Protein AF-A0A417FPA6-F1 (afdb_monomer_lite)

Secondary structure (DSSP, 8-state):
-PPPPEEEETTEEEE-SSSEEEEETTT---EEEETTEEEE--S-----HHHHTTTTHHHHHHHHHHHHHHHHHHHHHHHHHHHHHHHHHHHHHHT-

Sequence (96 aa):
MQEAQVTRDGNILTIGKDIQLIVNLDNQQNYVKYDSRKVPYQREIVFGKDLLEGKRQNVFRT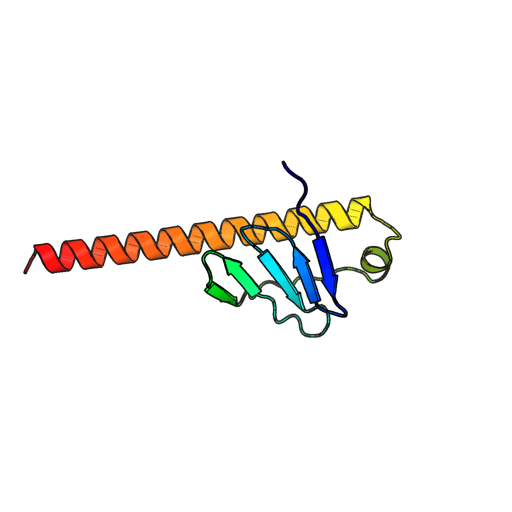AINYYYEQACRFVEGLQIAENYRKTINTTAREIK

pLDDT: mean 89.81, std 11.32, range [49.97, 97.88]

Foldseek 3Di:
DPQWDWDDDPQWIWTHDQWTWIARAPPRQIWIDHP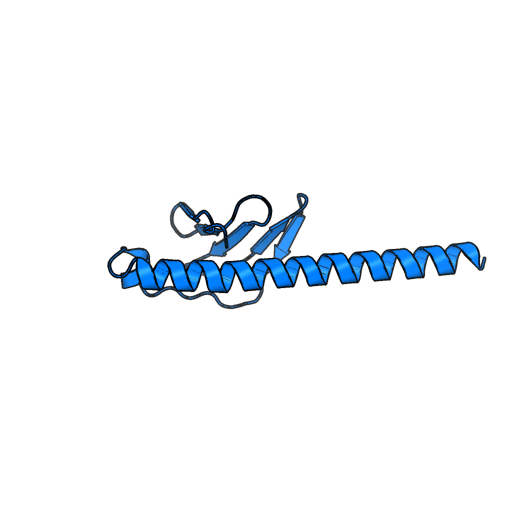NDIGTDNDGQYDDPCLVVVVCVVVVSVSSVVVVVVSVVVVVVVVVVVVVVVVVVVVVVVVD

Radius of gyration: 16.85 Å; chains: 1; bounding box: 40×25×55 Å

Structure (mmCIF, N/CA/C/O backbone):
data_AF-A0A417FPA6-F1
#
_entry.id   AF-A0A417FPA6-F1
#
loop_
_atom_site.group_PDB
_atom_site.id
_atom_site.type_symbol
_atom_site.label_atom_id
_atom_site.label_alt_id
_atom_site.label_comp_id
_atom_site.label_asym_id
_atom_site.label_entity_id
_atom_site.label_seq_id
_atom_site.pdbx_PDB_ins_code
_atom_site.Cartn_x
_atom_site.Cartn_y
_atom_site.Cartn_z
_atom_site.occupancy
_atom_site.B_iso_or_equiv
_atom_site.auth_seq_id
_atom_site.auth_comp_id
_atom_site.auth_asym_id
_atom_site.auth_atom_id
_atom_site.pdbx_PDB_model_num
ATOM 1 N N . MET A 1 1 ? 10.481 13.123 6.873 1.00 50.12 1 MET A N 1
ATOM 2 C CA . MET A 1 1 ? 9.655 12.282 5.980 1.00 50.12 1 MET A CA 1
ATOM 3 C C . MET A 1 1 ? 8.269 12.893 5.918 1.00 50.12 1 MET A C 1
ATOM 5 O O . MET A 1 1 ? 7.732 13.183 6.980 1.00 50.12 1 MET A O 1
ATOM 9 N N . GLN A 1 2 ? 7.733 13.161 4.723 1.00 55.91 2 GLN A N 1
ATOM 10 C CA . GLN A 1 2 ? 6.325 13.552 4.597 1.00 55.91 2 GLN A CA 1
ATOM 11 C C . GLN A 1 2 ? 5.444 12.374 5.018 1.00 55.91 2 GLN A C 1
ATOM 13 O O . GLN A 1 2 ? 5.779 11.220 4.759 1.00 55.91 2 GLN A O 1
ATOM 18 N N . GLU A 1 3 ? 4.355 12.673 5.713 1.00 69.44 3 GLU A N 1
ATOM 19 C CA . GLU A 1 3 ? 3.402 11.670 6.176 1.00 69.44 3 GLU A CA 1
ATOM 20 C C . GLU A 1 3 ? 2.695 11.036 4.976 1.00 69.44 3 GLU A C 1
ATOM 22 O O . GLU A 1 3 ? 2.183 11.746 4.107 1.00 69.44 3 GLU A O 1
ATOM 27 N N . ALA A 1 4 ? 2.662 9.703 4.920 1.00 81.94 4 ALA A N 1
ATOM 28 C CA . ALA A 1 4 ? 1.914 9.015 3.881 1.00 81.94 4 ALA A CA 1
ATOM 29 C C . ALA A 1 4 ? 0.413 9.279 4.081 1.00 81.94 4 ALA A C 1
ATOM 31 O O . ALA A 1 4 ? -0.142 9.008 5.147 1.00 81.94 4 ALA A O 1
ATOM 32 N N . GLN A 1 5 ? -0.245 9.816 3.054 1.00 91.44 5 GLN A N 1
ATOM 33 C CA . GLN A 1 5 ? -1.696 9.997 3.060 1.00 91.44 5 GLN A CA 1
ATOM 34 C C . GLN A 1 5 ? -2.376 8.629 3.059 1.00 91.44 5 GLN A C 1
ATOM 36 O O . GLN A 1 5 ? -1.947 7.734 2.335 1.00 91.44 5 GLN A O 1
ATOM 41 N N . VAL A 1 6 ? -3.435 8.466 3.850 1.00 94.06 6 VAL A N 1
ATOM 42 C CA . VAL A 1 6 ? -4.181 7.208 3.940 1.00 94.06 6 VAL A CA 1
ATOM 43 C C . VAL A 1 6 ? -5.654 7.475 3.716 1.00 94.06 6 VAL A C 1
ATOM 45 O O . VAL A 1 6 ? -6.233 8.364 4.335 1.00 94.06 6 VAL A O 1
ATOM 48 N N . THR A 1 7 ? -6.266 6.664 2.864 1.00 95.38 7 THR A N 1
ATOM 49 C CA . THR A 1 7 ? -7.716 6.627 2.673 1.00 95.38 7 THR A CA 1
ATOM 50 C C . THR A 1 7 ? -8.210 5.198 2.823 1.00 95.38 7 THR A C 1
ATOM 52 O O . THR A 1 7 ? -7.495 4.245 2.502 1.00 95.38 7 THR A O 1
ATOM 55 N N . ARG A 1 8 ? -9.426 5.044 3.346 1.00 93.88 8 ARG A N 1
ATOM 56 C CA . ARG A 1 8 ? -10.073 3.747 3.527 1.00 93.88 8 ARG A CA 1
ATOM 57 C C . ARG A 1 8 ? -11.430 3.762 2.843 1.00 93.88 8 ARG A C 1
ATOM 59 O O . ARG A 1 8 ? -12.242 4.632 3.140 1.00 93.88 8 ARG A O 1
ATOM 66 N N . ASP A 1 9 ? -11.661 2.775 1.990 1.00 94.44 9 ASP A N 1
ATOM 67 C CA . ASP A 1 9 ? -12.948 2.494 1.360 1.00 94.44 9 ASP A CA 1
ATOM 68 C C . ASP A 1 9 ? -13.311 1.032 1.639 1.00 94.44 9 ASP A C 1
ATOM 70 O O . ASP A 1 9 ? -12.704 0.103 1.098 1.00 94.44 9 ASP A O 1
ATOM 74 N N . GLY A 1 10 ? -14.220 0.821 2.595 1.00 93.56 10 GLY A N 1
ATOM 75 C CA . GLY A 1 10 ? -14.542 -0.506 3.119 1.00 93.56 10 GLY A CA 1
ATOM 76 C C . GLY A 1 10 ? -13.298 -1.258 3.613 1.00 93.56 10 GLY A C 1
ATOM 77 O O . GLY A 1 10 ? -12.670 -0.875 4.611 1.00 93.56 10 GLY A O 1
ATOM 78 N N . ASN A 1 11 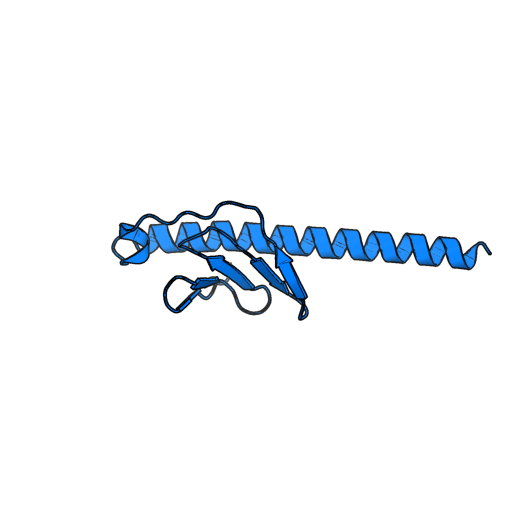? -12.951 -2.331 2.900 1.00 95.06 11 ASN A N 1
ATOM 79 C CA . ASN A 1 11 ? -11.823 -3.219 3.207 1.00 95.06 11 ASN A CA 1
ATOM 80 C C . ASN A 1 11 ? -10.567 -2.909 2.384 1.00 95.06 11 ASN A C 1
ATOM 82 O O . ASN A 1 11 ? -9.563 -3.608 2.504 1.00 95.06 11 ASN A O 1
ATOM 86 N N . ILE A 1 12 ? -10.597 -1.847 1.578 1.00 97.00 12 ILE A N 1
ATOM 87 C CA . ILE A 1 12 ? -9.439 -1.366 0.835 1.00 97.00 12 ILE A CA 1
ATOM 88 C C . ILE A 1 12 ? -8.826 -0.174 1.562 1.00 97.00 12 ILE A C 1
ATOM 90 O O . ILE A 1 12 ? -9.481 0.840 1.811 1.00 97.00 12 ILE A O 1
ATOM 94 N N . LEU A 1 13 ? -7.539 -0.290 1.874 1.00 96.50 13 LEU A N 1
ATOM 95 C CA . LEU A 1 13 ? -6.728 0.794 2.409 1.00 96.50 13 LEU A CA 1
ATOM 96 C C . LEU A 1 13 ? -5.762 1.266 1.320 1.00 96.50 13 LEU A C 1
ATOM 98 O O . LEU A 1 13 ? -4.963 0.478 0.821 1.00 96.50 13 LEU A O 1
ATOM 102 N N . THR A 1 14 ? -5.829 2.542 0.950 1.00 97.31 14 THR A N 1
ATOM 103 C CA . THR A 1 14 ? -4.910 3.149 -0.023 1.00 97.31 14 THR A CA 1
ATOM 104 C C . THR A 1 14 ? -3.960 4.091 0.699 1.00 97.31 14 THR A C 1
ATOM 106 O O . THR A 1 14 ? -4.403 5.011 1.387 1.00 97.31 14 THR A O 1
ATOM 109 N N . ILE A 1 15 ? -2.659 3.855 0.538 1.00 96.75 15 ILE A N 1
ATOM 110 C CA . ILE A 1 15 ? -1.580 4.561 1.229 1.00 96.75 15 ILE A CA 1
ATOM 111 C C . ILE A 1 15 ? -0.662 5.218 0.193 1.00 96.75 15 ILE A C 1
ATOM 113 O O . ILE A 1 15 ? -0.105 4.530 -0.660 1.00 96.75 15 ILE A O 1
ATOM 117 N N . GLY A 1 16 ? -0.472 6.533 0.291 1.00 95.31 16 GLY A N 1
ATOM 118 C CA . GLY A 1 16 ? 0.343 7.333 -0.624 1.00 95.31 16 GLY A CA 1
ATOM 119 C C . GLY A 1 16 ? -0.446 8.006 -1.751 1.00 95.31 16 GLY A C 1
ATOM 120 O O . GLY A 1 16 ? -1.654 7.810 -1.907 1.00 95.31 16 GLY A O 1
ATOM 121 N N . LYS A 1 17 ? 0.257 8.842 -2.526 1.00 91.50 17 LYS A N 1
ATOM 122 C CA . LYS A 1 17 ? -0.316 9.651 -3.615 1.00 91.50 17 LYS A CA 1
ATOM 123 C C . LYS A 1 17 ? 0.246 9.254 -4.980 1.00 91.50 17 LYS A C 1
ATOM 125 O O . LYS A 1 17 ? -0.509 8.751 -5.805 1.00 91.50 17 LYS A O 1
ATOM 130 N N . ASP A 1 18 ? 1.543 9.469 -5.201 1.00 92.31 18 ASP A N 1
ATOM 131 C CA . ASP A 1 18 ? 2.188 9.206 -6.497 1.00 92.31 18 ASP A CA 1
ATOM 132 C C . ASP A 1 18 ? 2.451 7.708 -6.686 1.00 92.31 18 ASP A C 1
ATOM 134 O O . ASP A 1 18 ? 2.035 7.101 -7.673 1.00 92.31 18 ASP A O 1
ATOM 138 N N . ILE A 1 19 ? 3.074 7.101 -5.675 1.00 95.00 19 ILE A N 1
ATOM 139 C CA . ILE A 1 19 ? 3.052 5.658 -5.457 1.00 95.00 19 ILE A CA 1
ATOM 140 C C . ILE A 1 19 ? 1.895 5.386 -4.503 1.00 95.00 19 ILE A C 1
ATOM 142 O O . ILE A 1 19 ? 1.768 6.043 -3.469 1.00 95.00 19 ILE A O 1
ATOM 146 N N . GLN A 1 20 ? 1.042 4.426 -4.849 1.00 97.44 20 GLN A N 1
ATOM 147 C CA . GLN A 1 20 ? -0.072 4.017 -4.001 1.00 97.44 20 GLN A CA 1
ATOM 148 C C . GLN A 1 20 ? 0.074 2.548 -3.632 1.00 97.44 20 GLN A C 1
ATOM 150 O O . GLN A 1 20 ? 0.023 1.674 -4.497 1.00 97.44 20 GLN A O 1
ATOM 155 N N . LEU A 1 21 ? 0.219 2.272 -2.342 1.00 97.81 21 LEU A N 1
ATOM 156 C CA . LEU A 1 21 ? 0.081 0.936 -1.786 1.00 97.81 21 LEU A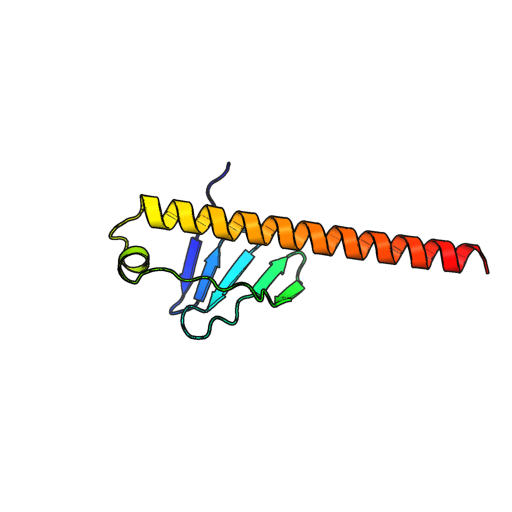 CA 1
ATOM 157 C C . LEU A 1 21 ? -1.403 0.684 -1.495 1.00 97.81 21 LEU A C 1
ATOM 159 O O . LEU A 1 21 ? -2.014 1.381 -0.689 1.00 97.81 21 LEU A O 1
ATOM 163 N N . ILE A 1 22 ? -1.975 -0.302 -2.176 1.00 97.69 22 ILE A N 1
ATOM 164 C CA . ILE A 1 22 ? -3.375 -0.708 -2.073 1.00 97.69 22 ILE A CA 1
ATOM 165 C C . ILE A 1 22 ? -3.413 -2.023 -1.300 1.00 97.69 22 ILE A C 1
ATOM 167 O O . ILE A 1 22 ? -2.933 -3.045 -1.791 1.00 97.69 22 ILE A O 1
ATOM 171 N N . VAL A 1 23 ? -3.984 -1.996 -0.101 1.00 97.62 23 VAL A N 1
ATOM 172 C CA . VAL A 1 23 ? -4.062 -3.143 0.808 1.00 97.62 23 VAL A CA 1
ATOM 173 C C . VAL A 1 23 ? -5.495 -3.644 0.858 1.00 97.62 23 VAL A C 1
ATOM 175 O O . VAL A 1 23 ? -6.400 -2.871 1.174 1.00 97.62 23 VAL A O 1
ATOM 178 N N . ASN A 1 24 ? -5.701 -4.927 0.567 1.00 96.38 24 ASN A N 1
ATOM 179 C CA . ASN A 1 24 ? -6.987 -5.575 0.786 1.00 96.38 24 ASN A CA 1
ATOM 180 C C . ASN A 1 24 ? -6.969 -6.253 2.158 1.00 96.38 24 ASN A C 1
ATOM 182 O O . ASN A 1 24 ? -6.299 -7.267 2.354 1.00 96.38 24 ASN A O 1
ATOM 186 N N . LEU A 1 25 ? -7.703 -5.675 3.106 1.00 94.75 25 LEU A N 1
ATOM 187 C CA . LEU A 1 25 ? -7.727 -6.116 4.497 1.00 94.75 25 LEU A CA 1
ATOM 188 C C . LEU A 1 25 ? -8.393 -7.492 4.680 1.00 94.75 25 LEU A C 1
ATOM 190 O O . LEU A 1 25 ? -8.114 -8.143 5.683 1.00 94.75 25 LEU A O 1
ATOM 194 N N . ASP A 1 26 ? -9.208 -7.951 3.723 1.00 93.75 26 ASP A N 1
ATOM 195 C CA . ASP A 1 26 ? -9.925 -9.230 3.817 1.00 93.75 26 ASP A CA 1
ATOM 196 C C . ASP A 1 26 ? -9.092 -10.405 3.310 1.00 93.75 26 ASP A C 1
ATOM 198 O O . ASP A 1 26 ? -9.034 -11.455 3.946 1.00 93.75 26 ASP A O 1
ATOM 202 N N . ASN A 1 27 ? -8.485 -10.250 2.130 1.00 94.38 27 ASN A N 1
ATOM 203 C CA . ASN A 1 27 ? -7.886 -11.366 1.395 1.00 94.38 27 ASN A CA 1
ATOM 204 C C . ASN A 1 27 ? -6.389 -11.196 1.105 1.00 94.38 27 ASN A C 1
ATOM 206 O O . ASN A 1 27 ? -5.802 -12.061 0.457 1.00 94.38 27 ASN A O 1
ATOM 210 N N . GLN A 1 28 ? -5.783 -10.088 1.549 1.00 94.06 28 GLN A N 1
ATOM 211 C CA . GLN A 1 28 ? -4.358 -9.784 1.383 1.00 94.06 28 GLN A CA 1
ATOM 212 C C . GLN A 1 28 ? -3.877 -9.738 -0.079 1.00 94.06 28 GLN A C 1
ATOM 214 O O . GLN A 1 28 ? -2.676 -9.782 -0.351 1.00 94.06 28 GLN A O 1
ATOM 219 N N . GLN A 1 29 ? -4.789 -9.594 -1.048 1.00 96.44 29 GLN A N 1
ATOM 220 C CA . GLN A 1 29 ? -4.445 -9.297 -2.439 1.00 96.44 29 GLN A CA 1
ATOM 221 C C . GLN A 1 29 ? -4.032 -7.830 -2.557 1.00 96.44 29 GLN A C 1
ATOM 223 O O . GLN A 1 29 ? -4.804 -6.960 -2.970 1.00 96.44 29 GLN A O 1
ATOM 228 N N . ASN A 1 30 ? -2.797 -7.564 -2.147 1.00 97.81 30 ASN A N 1
ATOM 229 C CA . ASN A 1 30 ? -2.221 -6.233 -2.107 1.00 97.81 30 ASN A CA 1
ATOM 230 C C . ASN A 1 30 ? -1.605 -5.879 -3.467 1.00 97.81 30 ASN A C 1
ATOM 232 O O . ASN A 1 30 ? -1.128 -6.738 -4.216 1.00 97.81 30 ASN A O 1
ATOM 236 N N . TYR A 1 31 ? -1.599 -4.591 -3.794 1.00 97.88 31 TYR A N 1
ATOM 237 C CA . TYR A 1 31 ? -1.038 -4.071 -5.036 1.00 97.88 31 TYR A CA 1
ATOM 238 C C . TYR A 1 31 ? -0.259 -2.792 -4.778 1.00 97.88 31 TYR A C 1
ATOM 240 O O . TYR A 1 31 ? -0.582 -2.031 -3.870 1.00 97.88 31 TYR A O 1
ATOM 248 N N . VAL A 1 32 ? 0.710 -2.507 -5.641 1.00 97.69 32 VAL A N 1
ATOM 249 C CA . VAL A 1 32 ? 1.286 -1.168 -5.753 1.00 97.69 32 VAL A CA 1
ATOM 250 C C . VAL A 1 32 ? 0.897 -0.575 -7.098 1.00 97.69 32 VAL A C 1
ATOM 252 O O . VAL A 1 32 ? 0.961 -1.244 -8.133 1.00 97.69 32 VAL A O 1
ATOM 255 N N . LYS A 1 33 ? 0.463 0.682 -7.081 1.00 97.31 33 LYS A N 1
ATOM 256 C CA . LYS A 1 33 ? 0.176 1.472 -8.271 1.00 97.31 33 LYS A CA 1
ATOM 257 C C . LYS A 1 33 ? 1.216 2.578 -8.410 1.00 97.31 33 LYS A C 1
ATOM 259 O O . LYS A 1 33 ? 1.456 3.311 -7.457 1.00 97.31 33 LYS A O 1
ATOM 264 N N . TYR A 1 34 ? 1.821 2.677 -9.587 1.00 95.38 34 TYR A N 1
ATOM 265 C CA . TYR A 1 34 ? 2.802 3.701 -9.961 1.00 95.38 34 TYR A CA 1
ATOM 266 C C . TYR A 1 34 ? 2.800 3.843 -11.490 1.00 95.38 34 TYR A C 1
ATOM 268 O O . TYR A 1 34 ? 2.533 2.861 -12.178 1.00 95.38 34 TYR A O 1
ATOM 276 N N . ASP A 1 35 ? 3.046 5.034 -12.042 1.00 91.19 35 ASP A N 1
ATOM 277 C CA . ASP A 1 35 ? 3.148 5.276 -13.497 1.00 91.19 35 ASP A CA 1
ATOM 278 C C . ASP A 1 35 ? 2.027 4.628 -14.345 1.00 91.19 35 ASP A C 1
ATOM 280 O O . ASP A 1 35 ? 2.271 4.020 -15.387 1.00 91.19 35 ASP A O 1
ATOM 284 N N . SER A 1 36 ? 0.773 4.719 -13.883 1.00 90.25 36 SER A N 1
ATOM 285 C CA . SER A 1 36 ? -0.416 4.073 -14.489 1.00 90.25 36 SER A CA 1
ATOM 286 C C . SER A 1 36 ? -0.410 2.537 -14.518 1.00 90.25 36 SER A C 1
ATOM 288 O O . SER A 1 36 ? -1.313 1.920 -15.082 1.00 90.25 36 SER A O 1
ATOM 290 N N . ARG A 1 37 ? 0.562 1.894 -13.875 1.00 93.75 37 ARG A N 1
ATOM 291 C CA . ARG A 1 37 ? 0.649 0.443 -13.710 1.00 93.75 37 ARG A CA 1
ATOM 292 C C . ARG A 1 37 ? 0.088 0.030 -12.365 1.00 93.75 37 ARG A C 1
ATOM 294 O O . ARG A 1 37 ? 0.179 0.771 -11.393 1.00 93.75 37 ARG A O 1
ATOM 301 N N . LYS A 1 38 ? -0.452 -1.184 -12.307 1.00 96.50 38 LYS A N 1
ATOM 302 C CA . LYS A 1 38 ? -0.859 -1.856 -11.072 1.00 96.50 38 LYS A CA 1
ATOM 303 C C . LYS A 1 38 ? -0.160 -3.205 -11.030 1.00 96.50 38 LYS A C 1
ATOM 305 O O . LYS A 1 38 ? -0.398 -4.042 -11.896 1.00 96.50 38 LYS A O 1
ATOM 310 N N . VAL A 1 39 ? 0.704 -3.399 -10.044 1.00 97.00 39 VAL A N 1
ATOM 311 C CA . VAL A 1 39 ? 1.495 -4.622 -9.886 1.00 97.00 39 VAL A CA 1
ATOM 312 C C . VAL A 1 39 ? 1.111 -5.333 -8.590 1.00 97.00 39 VAL A C 1
ATOM 314 O O . VAL A 1 39 ? 0.857 -4.656 -7.590 1.00 97.00 39 VAL A O 1
ATOM 317 N N . PRO A 1 40 ? 1.031 -6.674 -8.575 1.00 97.19 40 PRO A N 1
ATOM 318 C CA . PRO A 1 40 ? 0.828 -7.422 -7.340 1.00 97.19 40 PRO A CA 1
ATOM 319 C C . PRO A 1 40 ? 1.944 -7.142 -6.332 1.00 97.19 40 PRO A C 1
ATOM 321 O O . PRO A 1 40 ? 3.122 -7.112 -6.691 1.00 97.19 40 PRO A O 1
ATOM 324 N N . TYR A 1 41 ? 1.572 -6.976 -5.068 1.00 97.19 41 TYR A N 1
ATOM 325 C CA . TYR A 1 41 ? 2.495 -6.793 -3.958 1.00 97.19 41 TYR A CA 1
ATOM 326 C C . TYR A 1 41 ? 2.313 -7.942 -2.975 1.00 97.19 41 TYR A C 1
ATOM 328 O O . TYR A 1 41 ? 1.422 -7.931 -2.139 1.00 97.19 41 TYR A O 1
ATOM 336 N N . GLN A 1 42 ? 3.149 -8.968 -3.091 1.00 93.31 42 GLN A N 1
ATOM 337 C CA . GLN A 1 42 ? 2.963 -10.240 -2.381 1.00 93.31 42 GLN A CA 1
ATOM 338 C C . GLN A 1 42 ? 3.370 -10.201 -0.901 1.00 93.31 42 GLN A C 1
ATOM 340 O O . GLN A 1 42 ? 3.498 -11.247 -0.270 1.00 93.31 42 GLN A O 1
ATOM 345 N N . ARG A 1 43 ? 3.613 -9.014 -0.338 1.00 92.69 43 ARG A N 1
ATOM 346 C CA . ARG A 1 43 ? 3.904 -8.900 1.089 1.00 92.69 43 ARG A CA 1
ATOM 347 C C . ARG A 1 43 ? 2.609 -8.833 1.876 1.00 92.69 43 ARG A C 1
ATOM 349 O O . ARG A 1 43 ? 1.683 -8.107 1.512 1.00 92.69 43 ARG A O 1
ATOM 356 N N . GLU A 1 44 ? 2.595 -9.581 2.966 1.00 93.56 44 GLU A N 1
ATOM 357 C CA . GLU A 1 44 ? 1.519 -9.552 3.940 1.00 93.56 44 GLU A CA 1
ATOM 358 C C . GLU A 1 44 ? 1.519 -8.210 4.684 1.00 93.56 44 GLU A C 1
ATOM 360 O O . GLU A 1 44 ? 2.576 -7.685 5.053 1.00 93.56 44 GLU A O 1
ATOM 365 N N . ILE A 1 45 ? 0.327 -7.642 4.874 1.00 94.69 45 ILE A N 1
ATOM 366 C CA . ILE A 1 45 ? 0.127 -6.371 5.564 1.00 94.69 45 ILE A CA 1
ATOM 367 C C . ILE A 1 45 ? -1.066 -6.516 6.499 1.00 94.69 45 ILE A C 1
ATOM 369 O O . ILE A 1 45 ? -2.230 -6.424 6.098 1.00 94.69 45 ILE A O 1
ATOM 373 N N . VAL A 1 46 ? -0.759 -6.714 7.776 1.00 91.25 46 VAL A N 1
ATOM 374 C CA . VAL A 1 46 ? -1.769 -6.906 8.815 1.00 91.25 46 VAL A CA 1
ATOM 375 C C . VAL A 1 46 ? -1.826 -5.683 9.715 1.00 91.25 46 VAL A C 1
ATOM 377 O O . VAL A 1 46 ? -0.808 -5.204 10.221 1.00 91.25 46 VAL A O 1
ATOM 380 N N . PHE A 1 47 ? -3.046 -5.208 9.949 1.00 93.25 47 PHE A N 1
ATOM 381 C CA . PHE A 1 47 ? -3.350 -4.220 10.972 1.00 93.25 47 PHE A CA 1
ATOM 382 C C . PHE A 1 47 ? -4.271 -4.853 12.011 1.00 93.25 47 PHE A C 1
ATOM 384 O O . PHE A 1 47 ? -5.284 -5.460 11.667 1.00 93.25 47 PHE A O 1
ATOM 391 N N . GLY A 1 48 ? -3.941 -4.686 13.292 1.00 91.88 48 GLY A N 1
ATOM 392 C CA . GLY A 1 48 ? -4.852 -5.033 14.378 1.00 91.88 48 GLY A CA 1
ATOM 393 C C . GLY A 1 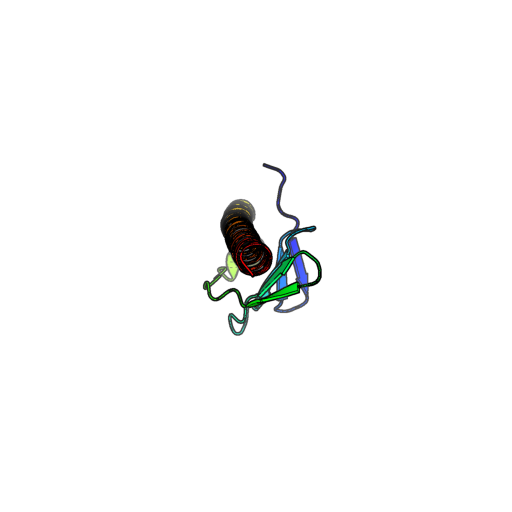48 ? -6.167 -4.256 14.272 1.00 91.88 48 GLY A C 1
ATOM 394 O O . GLY A 1 48 ? -6.194 -3.101 13.838 1.00 91.88 48 GLY A O 1
ATOM 395 N N . LYS A 1 49 ? -7.272 -4.878 14.694 1.00 90.81 49 LYS A N 1
ATOM 396 C CA . LYS A 1 49 ? -8.601 -4.245 14.695 1.00 90.81 49 LYS A CA 1
ATOM 397 C C . LYS A 1 49 ? -8.609 -2.938 15.496 1.00 90.81 49 LYS A C 1
ATOM 399 O O . LYS A 1 49 ? -9.205 -1.958 15.067 1.00 90.81 49 LYS A O 1
ATOM 404 N N . ASP A 1 50 ? -7.889 -2.898 16.613 1.00 93.12 50 ASP A N 1
ATOM 405 C CA . ASP A 1 50 ? -7.714 -1.706 17.444 1.00 93.12 50 ASP A CA 1
ATOM 406 C C . ASP A 1 50 ? -7.015 -0.553 16.704 1.00 93.12 50 ASP A C 1
ATOM 408 O O . ASP A 1 50 ? -7.372 0.611 16.900 1.00 93.12 50 ASP A O 1
ATOM 412 N N . LEU A 1 51 ? -6.056 -0.866 15.827 1.00 92.56 51 LEU A N 1
ATOM 413 C CA . LEU A 1 51 ? -5.385 0.119 14.977 1.00 92.56 51 LEU A CA 1
ATOM 414 C C . LEU A 1 51 ? -6.343 0.691 13.933 1.00 92.56 51 LEU A C 1
ATOM 416 O O . LEU A 1 51 ? -6.412 1.908 13.772 1.00 92.56 51 LEU A O 1
ATOM 420 N N . LEU A 1 52 ? -7.113 -0.177 13.272 1.00 91.25 52 LEU A N 1
ATOM 421 C CA . LEU A 1 52 ? -8.094 0.210 12.253 1.00 91.25 52 LEU A CA 1
ATOM 422 C C . LEU A 1 52 ? -9.289 0.988 12.826 1.00 91.25 52 LEU A C 1
ATOM 424 O O . LEU A 1 52 ? -9.913 1.760 12.101 1.00 91.25 52 LEU A O 1
ATOM 428 N N . GLU A 1 53 ? -9.600 0.797 14.110 1.00 92.06 53 GLU A N 1
ATOM 429 C CA . GLU A 1 53 ? -10.606 1.553 14.872 1.00 92.06 53 GLU A CA 1
ATOM 430 C C . GLU A 1 53 ? -10.060 2.875 15.446 1.00 92.06 53 GLU A C 1
ATOM 432 O O . GLU A 1 53 ? -10.781 3.603 16.124 1.00 92.06 53 GLU A O 1
ATOM 437 N N . GLY A 1 54 ? -8.784 3.196 15.210 1.00 90.38 54 GLY A N 1
ATOM 438 C CA . GLY A 1 54 ? -8.175 4.455 15.643 1.00 90.38 54 GLY A CA 1
ATOM 439 C C . GLY A 1 54 ? -7.788 4.514 17.123 1.00 90.38 54 GLY A C 1
ATOM 440 O O . GLY A 1 54 ? -7.400 5.579 17.599 1.00 90.38 54 GLY A O 1
ATOM 441 N N . LYS A 1 55 ? -7.818 3.396 17.863 1.00 92.56 55 LYS A N 1
ATOM 442 C CA . LYS A 1 55 ? -7.491 3.364 19.305 1.00 92.56 55 LYS A CA 1
ATOM 443 C C . LYS A 1 55 ? -6.017 3.650 19.596 1.00 92.56 55 LYS A C 1
ATOM 445 O O . LYS A 1 55 ? -5.670 4.054 20.701 1.00 92.56 55 LYS A O 1
ATOM 450 N N . ARG A 1 56 ? -5.135 3.424 18.617 1.00 91.88 56 ARG A N 1
ATOM 451 C CA . ARG A 1 56 ? -3.680 3.617 18.732 1.00 91.88 56 ARG A CA 1
ATOM 452 C C . ARG A 1 56 ? -3.119 4.325 17.497 1.00 91.88 56 ARG A C 1
ATOM 454 O O . ARG A 1 56 ? -2.317 3.757 16.757 1.00 91.88 56 ARG A O 1
ATOM 461 N N . GLN A 1 57 ? -3.535 5.573 17.275 1.00 90.75 57 GLN A N 1
ATOM 462 C CA . GLN A 1 57 ? -3.182 6.343 16.070 1.00 90.75 57 GLN A CA 1
ATOM 463 C C . GLN A 1 57 ? -1.671 6.430 15.808 1.00 90.75 57 GLN A C 1
ATOM 465 O O . GLN A 1 57 ? -1.247 6.261 14.669 1.00 90.75 57 GLN A O 1
ATOM 470 N N . ASN A 1 58 ? -0.847 6.612 16.846 1.00 92.62 58 ASN A N 1
ATOM 471 C CA . ASN A 1 58 ? 0.612 6.671 16.685 1.00 92.62 58 ASN A CA 1
ATOM 472 C C . ASN A 1 58 ? 1.189 5.352 16.154 1.00 92.62 58 ASN A C 1
ATOM 474 O O . ASN A 1 58 ? 2.036 5.357 15.266 1.00 92.62 58 ASN A O 1
ATOM 478 N N . VAL A 1 59 ? 0.703 4.216 16.663 1.00 93.19 59 VAL A N 1
ATOM 479 C CA . VAL A 1 59 ? 1.144 2.884 16.220 1.00 93.19 59 VAL A CA 1
ATOM 480 C C . VAL A 1 59 ? 0.666 2.619 14.797 1.00 93.19 59 VAL A C 1
ATOM 482 O O . VAL A 1 59 ? 1.451 2.173 13.963 1.00 93.19 59 VAL A O 1
ATOM 485 N N . PHE A 1 60 ? -0.595 2.950 14.503 1.00 94.12 60 PHE A N 1
ATOM 486 C CA . PHE A 1 60 ? -1.155 2.828 13.161 1.00 94.12 60 PHE A CA 1
ATOM 487 C C . PHE A 1 60 ? -0.316 3.622 12.161 1.00 94.12 60 PHE A C 1
ATOM 489 O O . PHE A 1 60 ? 0.128 3.085 11.154 1.00 94.12 60 PHE A O 1
ATOM 496 N N . ARG A 1 61 ? -0.003 4.875 12.485 1.00 92.69 61 ARG A N 1
ATOM 497 C CA . ARG A 1 61 ? 0.779 5.756 11.625 1.00 92.69 61 ARG A CA 1
ATOM 498 C C . ARG A 1 61 ? 2.215 5.276 11.414 1.00 92.69 61 ARG A C 1
ATOM 500 O O . ARG A 1 61 ? 2.717 5.352 10.295 1.00 92.69 61 ARG A O 1
ATOM 507 N N . THR A 1 62 ? 2.864 4.736 12.443 1.00 94.31 62 THR A N 1
ATOM 508 C CA . THR A 1 62 ? 4.179 4.094 12.295 1.00 94.31 62 THR A CA 1
ATOM 509 C C . THR A 1 62 ? 4.112 2.893 11.352 1.00 94.31 62 THR A C 1
ATOM 511 O O . THR A 1 62 ? 4.949 2.780 10.459 1.00 94.31 62 THR A O 1
ATOM 514 N N . ALA A 1 63 ? 3.098 2.033 11.495 1.00 94.31 63 ALA A N 1
ATOM 515 C CA . ALA A 1 63 ? 2.907 0.881 10.617 1.00 94.31 63 ALA A CA 1
ATOM 516 C C . ALA A 1 63 ? 2.644 1.308 9.163 1.00 94.31 63 ALA A C 1
ATOM 518 O O . ALA A 1 63 ? 3.266 0.782 8.245 1.00 94.31 63 ALA A O 1
ATOM 519 N N . ILE A 1 64 ? 1.786 2.310 8.953 1.00 95.44 64 ILE A N 1
ATOM 520 C CA . ILE A 1 64 ? 1.516 2.898 7.635 1.00 95.44 64 ILE A CA 1
ATOM 521 C C . ILE A 1 64 ? 2.805 3.373 6.970 1.00 95.44 64 ILE A C 1
ATOM 523 O O . ILE A 1 64 ? 3.076 2.996 5.832 1.00 95.44 64 ILE A O 1
ATOM 527 N N . ASN A 1 65 ? 3.609 4.168 7.677 1.00 94.94 65 ASN A N 1
ATOM 528 C CA . ASN A 1 65 ? 4.853 4.694 7.125 1.00 94.94 65 ASN A CA 1
ATOM 529 C C . ASN A 1 65 ? 5.839 3.569 6.794 1.00 94.94 65 ASN A C 1
ATOM 531 O O . ASN A 1 65 ? 6.440 3.590 5.725 1.00 94.94 65 ASN A O 1
ATOM 535 N N . TYR A 1 66 ? 5.955 2.566 7.668 1.00 95.19 66 TYR A N 1
ATOM 536 C CA . TYR A 1 66 ? 6.805 1.402 7.436 1.00 95.19 66 TYR A CA 1
ATOM 537 C C . TYR A 1 66 ? 6.406 0.643 6.162 1.00 95.19 66 TYR A C 1
ATOM 539 O O . TYR A 1 66 ? 7.242 0.411 5.288 1.00 95.19 66 TYR A O 1
ATOM 547 N N . TYR A 1 67 ? 5.126 0.287 6.018 1.00 96.12 67 TYR A N 1
ATOM 548 C CA . TYR A 1 67 ? 4.654 -0.445 4.841 1.00 96.12 67 TYR A CA 1
ATOM 549 C C . TYR A 1 67 ? 4.748 0.391 3.565 1.00 96.12 67 TYR A C 1
ATOM 551 O O . TYR A 1 67 ? 5.130 -0.128 2.515 1.00 96.12 67 TYR A O 1
ATOM 559 N N . TYR A 1 68 ? 4.456 1.688 3.654 1.00 96.56 68 TYR A N 1
ATOM 560 C CA . TYR A 1 68 ? 4.584 2.595 2.523 1.00 96.56 68 TYR A CA 1
ATOM 561 C C . TYR A 1 68 ? 6.032 2.708 2.041 1.00 96.56 68 TYR A C 1
ATOM 563 O O . TYR A 1 68 ? 6.295 2.593 0.847 1.00 96.56 68 TYR A O 1
ATOM 571 N N . GLU A 1 69 ? 6.990 2.843 2.959 1.00 95.94 69 GLU A N 1
ATOM 572 C CA . GLU A 1 69 ? 8.411 2.889 2.614 1.00 95.94 69 GLU A CA 1
ATOM 573 C C . GLU A 1 69 ? 8.869 1.595 1.920 1.00 95.94 69 GLU A C 1
ATOM 575 O O . GLU A 1 69 ? 9.591 1.640 0.922 1.00 95.94 69 GLU A O 1
ATOM 580 N N . GLN A 1 70 ? 8.403 0.433 2.389 1.00 96.00 70 GLN A N 1
ATOM 581 C CA . GLN A 1 70 ? 8.678 -0.849 1.730 1.00 96.00 70 GLN A CA 1
ATOM 582 C C . GLN A 1 70 ? 8.086 -0.916 0.313 1.00 96.00 70 GLN A C 1
ATOM 584 O O . GLN A 1 70 ? 8.712 -1.487 -0.582 1.00 96.00 70 GLN A O 1
ATOM 589 N N . ALA A 1 71 ? 6.898 -0.348 0.093 1.00 96.44 71 ALA A N 1
ATOM 590 C CA . ALA A 1 71 ? 6.281 -0.273 -1.229 1.00 96.44 71 ALA A CA 1
ATOM 591 C C . ALA A 1 71 ? 7.056 0.660 -2.175 1.00 96.44 71 ALA A C 1
ATOM 593 O O . ALA A 1 71 ? 7.280 0.296 -3.329 1.00 96.44 71 ALA A O 1
ATOM 594 N N . CYS A 1 72 ? 7.536 1.808 -1.688 1.00 95.88 72 CYS A N 1
ATOM 595 C CA . CYS A 1 72 ? 8.383 2.714 -2.468 1.00 95.88 72 CYS A CA 1
ATOM 596 C C . CYS A 1 72 ? 9.674 2.024 -2.928 1.00 95.88 72 CYS A C 1
ATOM 598 O O . CYS A 1 72 ? 9.960 1.994 -4.122 1.00 95.88 72 CYS A O 1
ATOM 600 N N . ARG A 1 73 ? 10.395 1.365 -2.010 1.00 96.50 73 ARG A N 1
ATOM 601 C CA . ARG A 1 73 ? 11.622 0.614 -2.342 1.00 96.50 73 ARG A CA 1
ATOM 602 C C . ARG A 1 73 ? 11.373 -0.509 -3.351 1.00 96.50 73 ARG A C 1
ATOM 604 O O . ARG A 1 73 ? 12.221 -0.806 -4.188 1.00 96.50 73 ARG A O 1
ATOM 611 N N . PHE A 1 74 ? 10.206 -1.151 -3.281 1.00 96.25 74 PHE A N 1
ATOM 612 C CA . PHE A 1 74 ? 9.810 -2.159 -4.261 1.00 96.25 74 PHE A CA 1
ATOM 613 C C . PHE A 1 74 ? 9.644 -1.555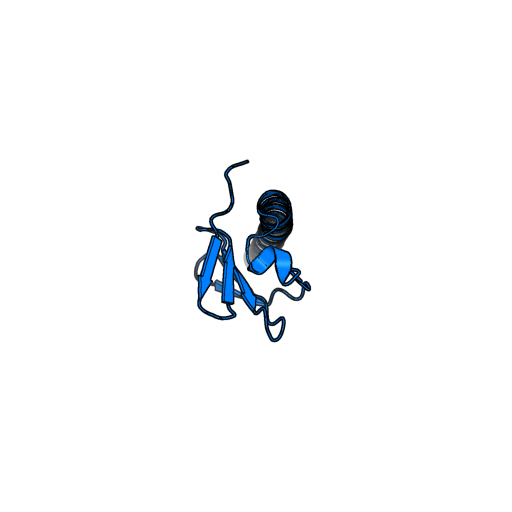 -5.664 1.00 96.25 74 PHE A C 1
ATOM 615 O O . PHE A 1 74 ? 10.170 -2.112 -6.626 1.00 96.25 74 PHE A O 1
ATOM 622 N N . VAL A 1 75 ? 8.977 -0.403 -5.783 1.00 96.19 75 VAL A N 1
ATOM 623 C CA . VAL A 1 75 ? 8.826 0.314 -7.063 1.00 96.19 75 VAL A CA 1
ATOM 624 C C . VAL A 1 75 ? 10.172 0.765 -7.617 1.00 96.19 75 VAL A C 1
ATOM 626 O O . VAL A 1 75 ? 10.430 0.558 -8.802 1.00 96.19 75 VAL A O 1
ATOM 629 N N . GLU A 1 76 ? 11.050 1.309 -6.774 1.00 95.69 76 GLU A N 1
ATOM 630 C CA . GLU A 1 76 ? 12.417 1.675 -7.167 1.00 95.69 76 GLU A CA 1
ATOM 631 C C . GLU A 1 76 ? 13.155 0.469 -7.768 1.00 95.69 76 GLU A C 1
ATOM 633 O O . GLU A 1 76 ? 13.731 0.562 -8.853 1.00 95.69 76 GLU A O 1
ATOM 638 N N . GLY A 1 77 ? 13.065 -0.699 -7.123 1.00 95.19 77 GLY A N 1
ATOM 639 C CA . GLY A 1 77 ? 13.642 -1.942 -7.635 1.00 95.19 77 GLY A CA 1
ATOM 640 C C . GLY A 1 77 ? 13.082 -2.358 -9.001 1.00 95.19 77 GLY A C 1
ATOM 641 O O . GLY A 1 77 ? 13.844 -2.760 -9.884 1.00 95.19 77 GLY A O 1
ATOM 642 N N . LEU A 1 78 ? 11.769 -2.216 -9.213 1.00 94.12 78 LEU A N 1
ATOM 643 C CA . LEU A 1 78 ? 11.137 -2.494 -10.508 1.00 94.12 78 LEU A CA 1
ATOM 644 C C . LEU A 1 78 ? 11.621 -1.534 -11.601 1.00 94.12 78 LEU A C 1
ATOM 646 O O . LEU A 1 78 ? 11.970 -1.975 -12.697 1.00 94.12 78 LEU A O 1
ATOM 650 N N . GLN A 1 79 ? 11.685 -0.235 -11.308 1.00 93.12 79 GLN A N 1
ATOM 651 C CA . GLN A 1 79 ? 12.154 0.775 -12.259 1.00 93.12 79 GLN A CA 1
ATOM 652 C C . GLN A 1 79 ? 13.627 0.553 -12.640 1.00 93.12 79 GLN A C 1
ATOM 654 O O . GLN A 1 79 ? 13.977 0.643 -13.820 1.00 93.12 79 GLN A O 1
ATOM 659 N N . ILE A 1 80 ? 14.482 0.186 -11.678 1.00 93.38 80 ILE A N 1
ATOM 660 C CA . ILE A 1 80 ? 15.885 -0.178 -11.931 1.00 93.38 80 ILE A CA 1
ATOM 661 C C . ILE A 1 80 ? 15.970 -1.391 -12.867 1.00 93.38 80 ILE A C 1
ATOM 663 O O . ILE A 1 80 ? 16.682 -1.343 -13.873 1.00 93.38 80 ILE A O 1
ATOM 667 N N . ALA A 1 81 ? 15.219 -2.460 -12.582 1.00 90.81 81 ALA A N 1
ATOM 668 C CA . ALA A 1 81 ? 15.208 -3.665 -13.411 1.00 90.81 81 ALA A CA 1
ATOM 669 C C . ALA A 1 81 ? 14.711 -3.385 -14.843 1.00 90.81 81 ALA A C 1
ATOM 671 O O . ALA A 1 81 ? 15.259 -3.904 -15.820 1.00 90.81 81 ALA A O 1
ATOM 672 N N . GLU A 1 82 ? 13.701 -2.526 -14.992 1.00 89.62 82 GLU A N 1
ATOM 673 C CA . GLU A 1 82 ? 13.203 -2.100 -16.300 1.00 89.62 82 GLU A CA 1
ATOM 674 C C . GLU A 1 82 ? 14.236 -1.314 -17.101 1.00 89.62 82 GLU A C 1
ATOM 676 O O . GLU A 1 82 ? 14.390 -1.560 -18.301 1.00 89.62 82 GLU A O 1
ATOM 681 N N . ASN A 1 83 ? 14.943 -0.388 -16.454 1.00 90.12 83 ASN A N 1
ATOM 682 C CA . ASN A 1 83 ? 15.994 0.394 -17.094 1.00 90.12 83 ASN A CA 1
ATOM 683 C C . ASN A 1 83 ? 17.158 -0.501 -17.524 1.00 90.12 83 ASN A C 1
ATOM 685 O O . ASN A 1 83 ? 17.587 -0.419 -18.673 1.00 90.12 83 ASN A O 1
ATOM 689 N N . TYR A 1 84 ? 17.588 -1.430 -16.667 1.00 86.25 84 TYR A N 1
ATOM 690 C CA . TYR A 1 84 ? 18.613 -2.416 -17.012 1.00 86.25 84 TYR A CA 1
ATOM 691 C C . TYR A 1 84 ? 18.225 -3.250 -18.245 1.00 86.25 84 TYR A C 1
ATOM 693 O O . TYR A 1 84 ? 19.005 -3.382 -19.191 1.00 86.25 84 TYR A O 1
ATOM 701 N N . ARG A 1 85 ? 16.978 -3.741 -18.296 1.00 83.62 85 ARG A N 1
ATOM 702 C CA . ARG A 1 85 ? 16.455 -4.490 -19.450 1.00 83.62 85 ARG A CA 1
ATOM 703 C C . ARG A 1 85 ? 16.442 -3.655 -20.734 1.00 83.62 85 ARG A C 1
ATOM 705 O O . ARG A 1 85 ? 16.695 -4.196 -21.809 1.00 83.62 85 ARG A O 1
ATOM 712 N N . LYS A 1 86 ? 16.127 -2.358 -20.655 1.00 86.25 86 LYS A N 1
ATOM 713 C CA . LYS A 1 86 ? 16.174 -1.457 -21.819 1.00 86.25 86 LYS A CA 1
ATOM 714 C C . LYS A 1 86 ? 17.603 -1.309 -22.335 1.00 86.25 86 LYS A C 1
ATOM 716 O O . LYS A 1 86 ? 17.804 -1.486 -23.530 1.00 86.25 86 LYS A O 1
ATOM 721 N N . THR A 1 87 ? 18.574 -1.073 -21.453 1.00 80.44 87 THR A N 1
ATOM 722 C CA . THR A 1 87 ? 19.986 -0.911 -21.833 1.00 80.44 87 THR A CA 1
ATOM 723 C C . THR A 1 87 ? 20.524 -2.138 -22.564 1.00 80.44 87 THR A C 1
ATOM 725 O O . THR A 1 87 ? 21.064 -1.991 -23.654 1.00 80.44 87 THR A O 1
ATOM 728 N N . ILE A 1 88 ? 20.296 -3.352 -22.043 1.00 76.88 88 ILE A N 1
ATOM 729 C CA . ILE A 1 88 ? 20.732 -4.593 -22.714 1.00 76.88 88 ILE A CA 1
ATOM 730 C C . ILE A 1 88 ? 20.118 -4.718 -24.112 1.00 76.88 88 ILE A C 1
ATOM 732 O O . ILE A 1 88 ? 20.813 -5.055 -25.069 1.00 76.88 88 ILE A O 1
ATOM 736 N N . ASN A 1 89 ? 18.818 -4.446 -24.244 1.00 68.94 89 ASN A N 1
ATOM 737 C CA . ASN A 1 89 ? 18.130 -4.548 -25.530 1.00 68.94 89 ASN A CA 1
ATOM 738 C C . ASN A 1 89 ? 18.611 -3.498 -26.542 1.00 68.94 89 ASN A C 1
ATOM 740 O O . ASN A 1 89 ? 18.619 -3.785 -27.737 1.00 68.94 89 ASN A O 1
ATOM 744 N N . THR A 1 90 ? 19.006 -2.305 -26.090 1.00 68.19 90 THR A N 1
ATOM 745 C CA . THR A 1 90 ? 19.629 -1.286 -26.945 1.00 68.19 90 THR A CA 1
ATOM 746 C C . THR A 1 90 ? 21.010 -1.741 -27.403 1.00 68.19 90 THR A C 1
ATOM 748 O O . THR A 1 90 ? 21.247 -1.814 -28.604 1.00 68.19 90 THR A O 1
ATOM 751 N N . THR A 1 91 ? 21.874 -2.170 -26.478 1.00 63.34 91 THR A N 1
ATOM 752 C CA . THR A 1 91 ? 23.217 -2.672 -26.806 1.00 63.34 91 THR A CA 1
ATOM 753 C C . THR A 1 91 ? 23.158 -3.855 -27.778 1.00 63.34 91 THR A C 1
ATOM 755 O O . THR A 1 91 ? 23.903 -3.896 -28.747 1.00 63.34 91 THR A O 1
ATOM 758 N N . ALA A 1 92 ? 22.215 -4.788 -27.608 1.00 61.75 92 ALA A N 1
ATOM 759 C CA . ALA A 1 92 ? 22.031 -5.908 -28.535 1.00 61.75 92 ALA A CA 1
ATOM 760 C C . ALA A 1 92 ? 21.541 -5.496 -29.940 1.00 61.75 92 ALA A C 1
ATOM 762 O O . ALA A 1 92 ? 21.748 -6.242 -30.897 1.00 61.75 92 ALA A O 1
ATOM 763 N N . ARG A 1 93 ? 20.869 -4.344 -30.077 1.00 59.28 93 ARG A N 1
ATOM 764 C CA . ARG A 1 93 ? 20.444 -3.790 -31.376 1.00 59.28 93 ARG A CA 1
ATOM 765 C C . ARG A 1 93 ? 21.565 -3.037 -32.084 1.00 59.28 93 ARG A C 1
ATOM 767 O O . ARG A 1 93 ? 21.589 -3.062 -33.302 1.00 59.28 93 ARG A O 1
ATOM 774 N N . GLU A 1 94 ? 22.463 -2.400 -31.342 1.00 59.31 94 GLU A N 1
ATOM 775 C CA . GLU A 1 94 ? 23.601 -1.645 -31.892 1.00 59.31 94 GLU A CA 1
ATOM 776 C C . GLU A 1 94 ? 24.759 -2.545 -32.359 1.00 59.31 94 GLU A C 1
ATOM 778 O O . GLU A 1 94 ? 25.617 -2.098 -33.112 1.00 59.31 94 GLU A O 1
ATOM 783 N N . ILE A 1 95 ? 24.787 -3.812 -31.927 1.00 60.34 95 ILE A N 1
ATOM 784 C CA . ILE A 1 95 ? 25.803 -4.810 -32.319 1.00 60.34 95 ILE A CA 1
ATOM 785 C C . ILE A 1 95 ? 25.366 -5.628 -33.562 1.00 60.34 95 ILE A C 1
ATOM 787 O O . ILE A 1 95 ? 26.120 -6.472 -34.045 1.00 60.34 95 ILE A O 1
ATOM 791 N N . LYS A 1 96 ? 24.157 -5.401 -34.095 1.00 49.97 96 LYS A N 1
ATOM 792 C CA . LYS A 1 96 ? 23.663 -6.018 -35.340 1.00 49.97 96 LYS A CA 1
ATOM 793 C C . LYS A 1 96 ? 23.774 -5.062 -36.516 1.00 49.97 96 LYS A C 1
ATOM 795 O O . LYS A 1 96 ? 24.068 -5.573 -37.617 1.00 49.97 96 LYS A O 1
#